Protein AF-A0A354B4C3-F1 (afdb_monomer)

pLDDT: mean 73.38, std 22.83, range [37.12, 96.69]

Structure (mmCIF, N/CA/C/O backbone):
data_AF-A0A354B4C3-F1
#
_entry.id   AF-A0A354B4C3-F1
#
loop_
_atom_site.group_PDB
_atom_site.id
_atom_site.type_symbol
_atom_site.label_atom_id
_atom_site.label_alt_id
_atom_site.label_comp_id
_atom_site.label_asym_id
_atom_site.label_entity_id
_atom_site.label_seq_id
_atom_site.pdbx_PDB_ins_code
_atom_site.Cartn_x
_atom_site.Cartn_y
_atom_site.Cartn_z
_atom_site.occupancy
_atom_site.B_iso_or_equiv
_atom_site.auth_seq_id
_atom_site.auth_comp_id
_atom_site.auth_asym_id
_atom_site.auth_atom_id
_atom_site.pdbx_PDB_model_num
ATOM 1 N N . MET A 1 1 ? 33.024 1.025 57.684 1.00 40.12 1 MET A N 1
ATOM 2 C CA . MET A 1 1 ? 32.360 1.146 58.999 1.00 40.12 1 MET A CA 1
ATOM 3 C C . MET A 1 1 ? 31.496 2.409 58.952 1.00 40.12 1 MET A C 1
ATOM 5 O O . MET A 1 1 ? 32.051 3.496 58.969 1.00 40.12 1 MET A O 1
ATOM 9 N N . LEU A 1 2 ? 30.181 2.273 58.729 1.00 55.94 2 LEU A N 1
ATOM 10 C CA . LEU A 1 2 ? 29.190 3.364 58.851 1.00 55.94 2 LEU A CA 1
ATOM 11 C C . LEU A 1 2 ? 28.742 3.483 60.318 1.00 55.94 2 LEU A C 1
ATOM 13 O O . LEU A 1 2 ? 28.830 2.492 61.046 1.00 55.94 2 LEU A O 1
ATOM 17 N N . PRO A 1 3 ? 28.248 4.655 60.747 1.00 50.44 3 PRO A N 1
ATOM 18 C CA . PRO A 1 3 ? 26.803 4.820 61.025 1.00 50.44 3 PRO A CA 1
ATOM 19 C C . PRO A 1 3 ? 26.321 6.261 60.703 1.00 50.44 3 PRO A C 1
ATOM 21 O O . PRO A 1 3 ? 27.141 7.128 60.444 1.00 50.44 3 PRO A O 1
ATOM 24 N N . ALA A 1 4 ? 25.063 6.705 60.751 1.00 46.47 4 ALA A N 1
ATOM 25 C CA . ALA A 1 4 ? 23.701 6.181 60.636 1.00 46.47 4 ALA A CA 1
ATOM 26 C C . ALA A 1 4 ? 22.764 7.423 60.710 1.00 46.47 4 ALA A C 1
ATOM 28 O O . ALA A 1 4 ? 22.961 8.278 61.564 1.00 46.47 4 ALA A O 1
ATOM 29 N N . SER A 1 5 ? 21.738 7.491 59.852 1.00 48.84 5 SER A N 1
ATOM 30 C CA . SER A 1 5 ? 20.415 8.144 60.032 1.00 48.84 5 SER A CA 1
ATOM 31 C C . SER A 1 5 ? 20.244 9.593 60.562 1.00 48.84 5 SER A C 1
ATOM 33 O O . SER A 1 5 ? 20.576 9.883 61.708 1.00 48.84 5 SER A O 1
ATOM 35 N N . ARG A 1 6 ? 19.489 10.420 59.807 1.00 51.44 6 ARG A N 1
ATOM 36 C CA . ARG A 1 6 ? 18.274 11.205 60.202 1.00 51.44 6 ARG A CA 1
ATOM 37 C C . ARG A 1 6 ? 17.999 12.285 59.133 1.00 51.44 6 ARG A C 1
ATOM 39 O O . ARG A 1 6 ? 18.814 13.168 58.946 1.00 51.44 6 ARG A O 1
ATOM 46 N N . ASN A 1 7 ? 17.013 12.124 58.250 1.00 44.38 7 ASN A N 1
ATOM 47 C CA . ASN A 1 7 ? 15.572 12.403 58.398 1.00 44.38 7 ASN A CA 1
ATOM 48 C C . ASN A 1 7 ? 15.187 13.904 58.319 1.00 44.38 7 ASN A C 1
ATOM 50 O O . ASN A 1 7 ? 15.722 14.713 59.068 1.00 44.38 7 ASN A O 1
ATOM 54 N N . ARG A 1 8 ? 14.124 14.159 57.532 1.00 43.28 8 ARG A N 1
ATOM 55 C CA . ARG A 1 8 ? 13.111 15.241 57.586 1.00 43.28 8 ARG A CA 1
ATOM 56 C C . ARG A 1 8 ? 13.197 16.471 56.649 1.00 43.28 8 ARG A C 1
ATOM 58 O O . ARG A 1 8 ? 13.900 17.429 56.922 1.00 43.28 8 ARG A O 1
ATOM 65 N N . LEU A 1 9 ? 12.299 16.413 55.651 1.00 43.22 9 LEU A N 1
ATOM 66 C CA . LEU A 1 9 ? 11.278 17.393 55.209 1.00 43.22 9 LEU A CA 1
ATOM 67 C C . LEU A 1 9 ? 11.662 18.829 54.811 1.00 43.22 9 LEU A C 1
ATOM 69 O O . LEU A 1 9 ? 12.231 19.559 55.607 1.00 43.22 9 LEU A O 1
ATOM 73 N N . LEU A 1 10 ? 11.129 19.238 53.646 1.00 50.31 10 LEU A N 1
ATOM 74 C CA . LEU A 1 10 ? 10.339 20.453 53.318 1.00 50.31 10 LEU A CA 1
ATOM 75 C C . LEU A 1 10 ? 10.459 20.630 51.783 1.00 50.31 10 LEU A C 1
ATOM 77 O O . LEU A 1 10 ? 11.564 20.738 51.278 1.00 50.31 10 LEU A O 1
ATOM 81 N N . GLY A 1 11 ? 9.447 20.601 50.917 1.00 38.78 11 GLY A N 1
ATOM 82 C CA . GLY A 1 11 ? 8.012 20.785 51.060 1.00 38.78 11 GLY A CA 1
ATOM 83 C C . GLY A 1 11 ? 7.552 21.726 49.943 1.00 38.78 11 GLY A C 1
ATOM 84 O O . GLY A 1 11 ? 7.604 22.924 50.151 1.00 38.78 11 GLY A O 1
ATOM 85 N N . LEU A 1 12 ? 7.110 21.205 48.789 1.00 50.88 12 LEU A N 1
ATOM 86 C CA . LEU A 1 12 ? 6.171 21.885 47.882 1.00 50.88 12 LEU A CA 1
ATOM 87 C C . LEU A 1 12 ? 5.398 20.842 47.044 1.00 50.88 12 LEU A C 1
ATOM 89 O O . LEU A 1 12 ? 6.020 20.055 46.327 1.00 50.88 12 LEU A O 1
ATOM 93 N N . PRO A 1 13 ? 4.055 20.821 47.107 1.00 40.06 13 PRO A N 1
ATOM 94 C CA . PRO A 1 13 ? 3.224 19.959 46.276 1.00 40.06 13 PRO A CA 1
ATOM 95 C C . PRO A 1 13 ? 3.067 20.570 44.876 1.00 40.06 13 PRO A C 1
ATOM 97 O O . PRO A 1 13 ? 2.542 21.673 44.731 1.00 40.06 13 PRO A O 1
ATOM 100 N N . ARG A 1 14 ? 3.471 19.854 43.819 1.00 51.59 14 ARG A N 1
ATOM 101 C CA . ARG A 1 14 ? 2.988 20.167 42.466 1.00 51.59 14 ARG A CA 1
ATOM 102 C C . ARG A 1 14 ? 1.592 19.582 42.317 1.00 51.59 14 ARG A C 1
ATOM 104 O O . ARG A 1 14 ? 1.406 18.379 42.174 1.00 51.59 14 ARG A O 1
ATOM 111 N N . ALA A 1 15 ? 0.624 20.478 42.446 1.00 50.00 15 ALA A N 1
ATOM 112 C CA . ALA A 1 15 ? -0.777 20.272 42.149 1.00 50.00 15 ALA A CA 1
ATOM 113 C C . ALA A 1 15 ? -0.975 19.529 40.817 1.00 50.00 15 ALA A C 1
ATOM 115 O O . ALA A 1 15 ? -0.480 19.982 39.792 1.00 50.00 15 ALA A O 1
ATOM 116 N N . SER A 1 16 ? -1.704 18.410 40.853 1.00 51.50 16 SER A N 1
ATOM 117 C CA . SER A 1 16 ? -2.785 18.068 39.909 1.00 51.50 16 SER A CA 1
ATOM 118 C C . SER A 1 16 ? -3.260 16.626 40.154 1.00 51.50 16 SER A C 1
ATOM 120 O O . SER A 1 16 ? -3.072 15.732 39.336 1.00 51.50 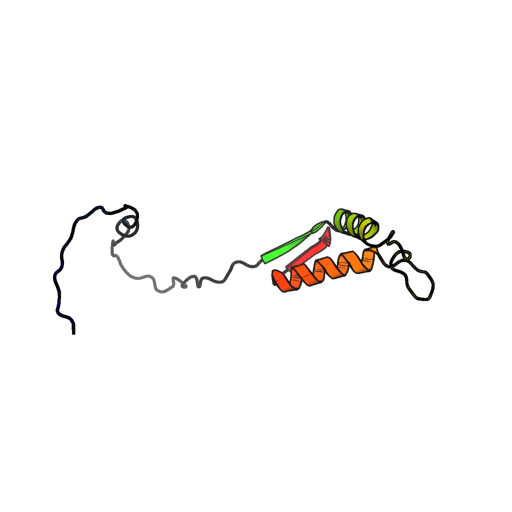16 SER A O 1
ATOM 122 N N . ALA A 1 17 ? -3.834 16.369 41.331 1.00 47.66 17 ALA A N 1
ATOM 123 C CA . ALA A 1 17 ? -4.509 15.099 41.630 1.00 47.66 17 ALA A CA 1
ATOM 124 C C . ALA A 1 17 ? -5.792 15.319 42.453 1.00 47.66 17 ALA A C 1
ATOM 126 O O . ALA A 1 17 ? -6.187 14.481 43.254 1.00 47.66 17 ALA A O 1
ATOM 127 N N . ARG A 1 18 ? -6.440 16.480 42.284 1.00 49.56 18 ARG A N 1
ATOM 128 C CA . ARG A 1 18 ? -7.719 16.829 42.930 1.00 49.56 18 ARG A CA 1
ATOM 129 C C . ARG A 1 18 ? -8.811 17.130 41.901 1.00 49.56 18 ARG A C 1
ATOM 131 O O . ARG A 1 18 ? -9.492 18.141 41.983 1.00 49.56 18 ARG A O 1
ATOM 138 N N . LEU A 1 19 ? -8.967 16.229 40.934 1.00 43.00 19 LEU A N 1
ATOM 139 C CA . LEU A 1 19 ? -10.145 16.175 40.057 1.00 43.00 19 LEU A CA 1
ATOM 140 C C . LEU A 1 19 ? -10.816 14.788 40.096 1.00 43.00 19 LEU A C 1
ATOM 142 O O . LEU A 1 19 ? -11.531 14.412 39.179 1.00 43.00 19 LEU A O 1
ATOM 146 N N . LEU A 1 20 ? -10.558 14.006 41.149 1.00 44.84 20 LEU A N 1
ATOM 147 C CA . LEU A 1 20 ? -11.190 12.699 41.376 1.00 44.84 20 LEU A CA 1
ATOM 148 C C . LEU A 1 20 ? -12.182 12.710 42.549 1.00 44.84 20 LEU A C 1
ATOM 150 O O . LEU A 1 20 ? -12.847 11.712 42.783 1.00 44.84 20 LEU A O 1
ATOM 154 N N . ASP A 1 21 ? -12.323 13.839 43.249 1.00 44.38 21 ASP A N 1
ATOM 155 C CA . ASP A 1 21 ? -13.139 13.940 44.470 1.00 44.38 21 ASP A CA 1
ATOM 156 C C . ASP A 1 21 ? -14.492 14.6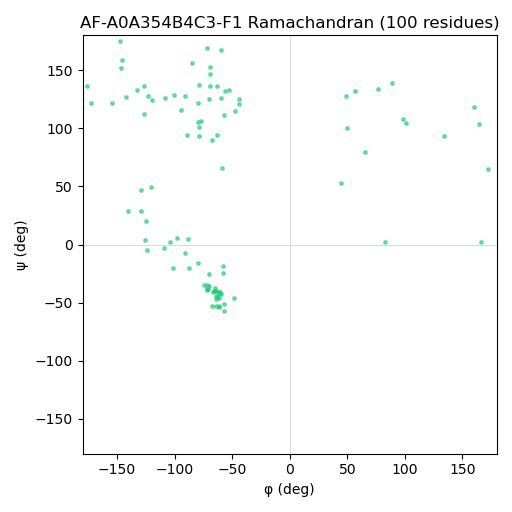41 44.245 1.00 44.38 21 ASP A C 1
ATOM 158 O O . ASP A 1 21 ? -15.253 14.853 45.181 1.00 44.38 21 ASP A O 1
ATOM 1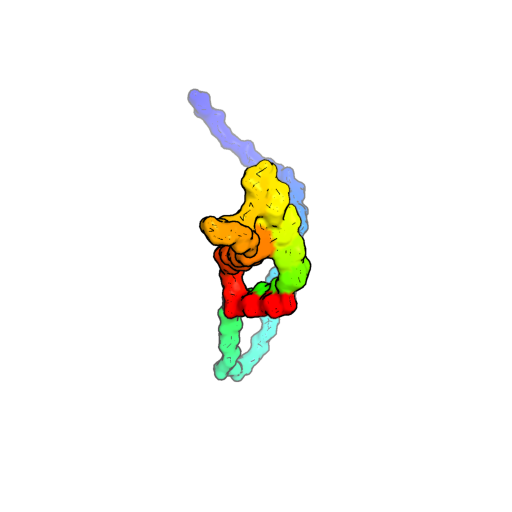62 N N . GLN A 1 22 ? -14.811 15.036 43.004 1.00 50.59 22 GLN A N 1
ATOM 163 C CA . GLN A 1 22 ? -16.002 15.854 42.733 1.00 50.59 22 GLN A CA 1
ATOM 164 C C . GLN A 1 22 ? -17.272 15.048 42.417 1.00 50.59 22 GLN A C 1
ATOM 166 O O . GLN A 1 22 ? -18.352 15.625 42.364 1.00 50.59 22 GLN A O 1
ATOM 171 N N . PHE A 1 23 ? -17.185 13.725 42.258 1.00 46.59 23 PHE A N 1
ATOM 172 C CA . PHE A 1 23 ? -18.354 12.909 41.894 1.00 46.59 23 PHE A CA 1
ATOM 173 C C . PHE A 1 23 ? -18.574 11.702 42.812 1.00 46.59 23 PHE A C 1
ATOM 175 O O . PHE A 1 23 ? -19.156 10.694 42.417 1.00 46.59 23 PHE A O 1
ATOM 182 N N . GLY A 1 24 ? -18.148 11.822 44.071 1.00 41.41 24 GLY A N 1
ATOM 183 C CA . GLY A 1 24 ? -18.551 10.919 45.141 1.00 41.41 24 GLY A CA 1
ATOM 184 C C . GLY A 1 24 ? -19.949 11.251 45.673 1.00 41.41 24 GLY A C 1
ATOM 185 O O . GLY A 1 24 ? -20.075 12.030 46.609 1.00 41.41 24 GLY A O 1
ATOM 186 N N . GLY A 1 25 ? -20.973 10.596 45.119 1.00 40.44 25 GLY A N 1
ATOM 187 C CA . GLY A 1 25 ? -22.135 10.129 45.887 1.00 40.44 25 GLY A CA 1
ATOM 188 C C . GLY A 1 25 ? -23.413 10.978 45.889 1.00 40.44 25 GLY A C 1
ATOM 189 O O . GLY A 1 25 ? -23.536 11.941 46.638 1.00 40.44 25 GLY A O 1
ATOM 190 N N . ALA A 1 26 ? -24.440 10.479 45.191 1.00 37.88 26 ALA A N 1
ATOM 191 C CA . ALA A 1 26 ? -25.822 10.515 45.669 1.00 37.88 26 ALA A CA 1
ATOM 192 C C . ALA A 1 26 ? -26.544 9.209 45.278 1.00 37.88 26 ALA A C 1
ATOM 194 O O . ALA A 1 26 ? -26.521 8.756 44.139 1.00 37.88 26 ALA A O 1
ATOM 195 N N . MET A 1 27 ? -27.119 8.596 46.301 1.00 44.12 27 MET A N 1
ATOM 196 C CA . MET A 1 27 ? -27.848 7.334 46.391 1.00 44.12 27 MET A CA 1
ATOM 197 C C . MET A 1 27 ? -29.289 7.509 45.875 1.00 44.12 27 MET A C 1
ATOM 199 O O . MET A 1 27 ? -29.887 8.488 46.286 1.00 44.12 27 MET A O 1
ATOM 203 N N . THR A 1 28 ? -29.851 6.580 45.077 1.00 41.00 28 THR A N 1
ATOM 204 C CA . THR A 1 28 ? -31.223 6.016 45.236 1.00 41.00 28 THR A CA 1
ATOM 205 C C . THR A 1 28 ? -31.495 4.847 44.267 1.00 41.00 28 THR A C 1
ATOM 207 O O . THR A 1 28 ? -31.449 5.008 43.054 1.00 41.00 28 THR A O 1
ATOM 210 N N . THR A 1 29 ? -31.822 3.693 44.858 1.00 44.16 29 THR A N 1
ATOM 211 C CA . THR A 1 29 ? -32.808 2.675 44.429 1.00 44.16 29 THR A CA 1
ATOM 212 C C . THR A 1 29 ? -32.797 2.138 42.988 1.00 44.16 29 THR A C 1
ATOM 214 O O . THR A 1 29 ? -33.438 2.690 42.106 1.00 44.16 29 THR A O 1
ATOM 217 N N . GLY A 1 30 ? -32.213 0.942 42.840 1.00 46.84 30 GLY A N 1
ATOM 218 C CA . GLY A 1 30 ? -32.823 -0.186 42.125 1.00 46.84 30 GLY A CA 1
ATOM 219 C C . GLY A 1 30 ? -33.066 -0.048 40.623 1.00 46.84 30 GLY A C 1
ATOM 220 O O . GLY A 1 30 ? -34.213 0.065 40.219 1.00 46.84 30 GLY A O 1
ATOM 221 N N . ASP A 1 31 ? -32.017 -0.234 39.821 1.00 46.47 31 ASP A N 1
ATOM 222 C CA . ASP A 1 31 ? -32.153 -0.663 38.424 1.00 46.47 31 ASP A CA 1
ATOM 223 C C . ASP A 1 31 ? -31.279 -1.908 38.180 1.00 46.47 31 ASP A C 1
ATOM 225 O O . ASP A 1 31 ? -30.047 -1.819 38.233 1.00 46.47 31 ASP A O 1
ATOM 229 N N . PRO A 1 32 ? -31.865 -3.096 37.934 1.00 54.47 32 PRO A N 1
ATOM 230 C CA . PRO A 1 32 ? -31.125 -4.265 37.495 1.00 54.47 32 PRO A CA 1
ATOM 231 C C . PRO A 1 32 ? -31.079 -4.248 35.964 1.00 54.47 32 PRO A C 1
ATOM 233 O O . PRO A 1 32 ? -31.997 -4.720 35.300 1.00 54.47 32 PRO A O 1
ATOM 236 N N . GLY A 1 33 ? -30.018 -3.691 35.380 1.00 43.75 33 GLY A N 1
ATOM 237 C CA . GLY A 1 33 ? -29.867 -3.768 33.922 1.00 43.75 33 GLY A CA 1
ATOM 238 C C . GLY A 1 33 ? -28.832 -2.868 33.262 1.00 43.75 33 GLY A C 1
ATOM 239 O O . GLY A 1 33 ? -28.710 -2.908 32.041 1.00 43.75 33 GLY A O 1
ATOM 240 N N . GLY A 1 34 ? -28.068 -2.082 34.025 1.00 37.12 34 GLY A N 1
ATOM 241 C CA . GLY A 1 34 ? -26.905 -1.365 33.506 1.00 37.12 34 GLY A CA 1
ATOM 242 C C . GLY A 1 34 ? -25.804 -2.348 33.119 1.00 37.12 34 GLY A C 1
ATOM 243 O O . GLY A 1 34 ? -24.973 -2.711 33.949 1.00 37.12 34 GLY A O 1
ATOM 244 N N . ALA A 1 35 ? -25.815 -2.806 31.866 1.00 45.59 35 ALA A N 1
ATOM 245 C CA . ALA A 1 35 ? -24.710 -3.550 31.285 1.00 45.59 35 ALA A CA 1
ATOM 246 C C . ALA A 1 35 ? -23.449 -2.687 31.387 1.00 45.59 35 ALA A C 1
ATOM 248 O O . ALA A 1 35 ? -23.341 -1.635 30.758 1.00 45.59 35 ALA A O 1
ATOM 249 N N . ALA A 1 36 ? -22.517 -3.131 32.227 1.00 42.50 36 ALA A N 1
ATOM 250 C CA . ALA A 1 36 ? -21.175 -2.595 32.306 1.00 42.50 36 ALA A CA 1
ATOM 251 C C . ALA A 1 36 ? -20.609 -2.479 30.884 1.00 42.50 36 ALA A C 1
ATOM 253 O O . ALA A 1 36 ? -20.434 -3.488 30.198 1.00 42.50 36 ALA A O 1
ATOM 254 N N . LEU A 1 37 ? -20.350 -1.251 30.430 1.00 51.03 37 LEU A N 1
ATOM 255 C CA . LEU A 1 37 ? -19.547 -1.014 29.241 1.00 51.03 37 LEU A CA 1
ATOM 256 C C . LEU A 1 37 ? -18.152 -1.544 29.567 1.00 51.03 37 LEU A C 1
ATOM 258 O O . LEU A 1 37 ? -17.346 -0.858 30.191 1.00 51.03 37 LEU A O 1
ATOM 262 N N . SER A 1 38 ? -17.876 -2.794 29.195 1.00 44.19 38 SER A N 1
ATOM 263 C CA . SER A 1 38 ? -16.494 -3.224 29.050 1.00 44.19 38 SER A CA 1
ATOM 264 C C . SER A 1 38 ? -15.833 -2.211 28.121 1.00 44.19 38 SER A C 1
ATOM 266 O O . SER A 1 38 ? -16.419 -1.894 27.084 1.00 44.19 38 SER A O 1
ATOM 268 N N . GLU A 1 39 ? -14.649 -1.722 28.476 1.00 48.62 39 GLU A N 1
ATOM 269 C CA . GLU A 1 39 ? -13.718 -1.002 27.599 1.00 48.62 39 GLU A CA 1
ATOM 270 C C . GLU A 1 39 ? -13.342 -1.900 26.398 1.00 48.62 39 GLU A C 1
ATOM 272 O O . GLU A 1 39 ? -12.229 -2.401 26.264 1.00 48.62 39 GLU A O 1
ATOM 277 N N . ALA A 1 40 ? -14.313 -2.204 25.541 1.00 60.50 40 ALA A N 1
ATOM 278 C CA . ALA A 1 40 ? -14.121 -2.891 24.287 1.00 60.50 40 ALA A CA 1
ATOM 279 C C . ALA A 1 40 ? -13.562 -1.834 23.343 1.00 60.50 40 ALA A C 1
ATOM 281 O O . ALA A 1 40 ? -14.272 -0.904 22.953 1.00 60.50 40 ALA A O 1
ATOM 282 N N . ALA A 1 41 ? -12.266 -1.941 23.047 1.00 75.75 41 ALA A N 1
ATOM 283 C CA . ALA A 1 41 ? -11.570 -1.048 22.134 1.00 75.75 41 ALA A CA 1
ATOM 284 C C . ALA A 1 41 ? -12.427 -0.812 20.881 1.00 75.75 41 ALA A C 1
ATOM 286 O O . ALA A 1 41 ? -12.831 -1.757 20.198 1.00 75.75 41 ALA A O 1
ATOM 287 N N . LYS A 1 42 ? -12.756 0.458 20.621 1.00 87.12 42 LYS A N 1
ATOM 288 C CA . LYS A 1 42 ? -13.603 0.851 19.492 1.00 87.12 42 LYS A CA 1
ATOM 289 C C . LYS A 1 42 ? -12.967 0.315 18.192 1.00 87.12 42 LYS A C 1
ATOM 291 O O . LYS A 1 42 ? -11.758 0.486 18.023 1.00 87.12 42 LYS A O 1
ATOM 296 N N . PRO A 1 43 ? -13.731 -0.336 17.293 1.00 92.12 43 PRO A N 1
ATOM 297 C CA . PRO A 1 43 ? -13.159 -0.984 16.117 1.00 92.12 43 PRO A CA 1
ATOM 298 C C . PRO A 1 43 ? -12.492 0.038 15.188 1.00 92.12 43 PRO A C 1
ATOM 300 O O . PRO A 1 43 ? -13.035 1.113 14.924 1.00 92.12 43 PRO A O 1
ATOM 303 N N . LEU A 1 44 ? -11.312 -0.315 14.690 1.00 94.38 44 LEU A N 1
ATOM 304 C CA . LEU A 1 44 ? -10.486 0.463 13.783 1.00 94.38 44 LEU A CA 1
ATOM 305 C C . LEU A 1 44 ? -10.813 0.123 12.324 1.00 94.38 44 LEU A C 1
ATOM 307 O O . LEU A 1 44 ? -10.755 -1.035 11.901 1.00 94.38 44 LEU A O 1
ATOM 311 N N . LEU A 1 45 ? -11.090 1.164 11.542 1.00 95.06 45 LEU A N 1
ATOM 312 C CA . LEU A 1 45 ? -11.265 1.101 10.094 1.00 95.06 45 LEU A CA 1
ATOM 313 C C . LEU A 1 45 ? -10.059 1.747 9.406 1.00 95.06 45 LEU A C 1
ATOM 315 O O . LEU A 1 45 ? -9.744 2.906 9.673 1.00 95.06 45 LEU A O 1
ATOM 319 N N . LEU A 1 46 ? -9.411 1.018 8.498 1.00 95.44 46 LEU A N 1
ATOM 320 C CA . LEU A 1 46 ? -8.333 1.542 7.662 1.00 95.44 46 LEU A CA 1
ATOM 321 C C . LEU A 1 46 ? -8.893 2.017 6.314 1.00 95.44 46 LEU A C 1
ATOM 323 O O . LEU A 1 46 ? -9.380 1.208 5.525 1.00 95.44 46 LEU A O 1
ATOM 327 N N . LEU A 1 47 ? -8.793 3.319 6.044 1.00 96.00 47 LEU A N 1
ATOM 328 C CA . LEU A 1 47 ? -9.144 3.922 4.756 1.00 96.00 47 LEU A CA 1
ATOM 329 C C . LEU A 1 47 ? -7.882 4.177 3.932 1.00 96.00 47 LEU A C 1
ATOM 331 O O . LEU A 1 47 ? -6.936 4.801 4.414 1.00 96.00 47 LEU A O 1
ATOM 335 N N . VAL A 1 48 ? -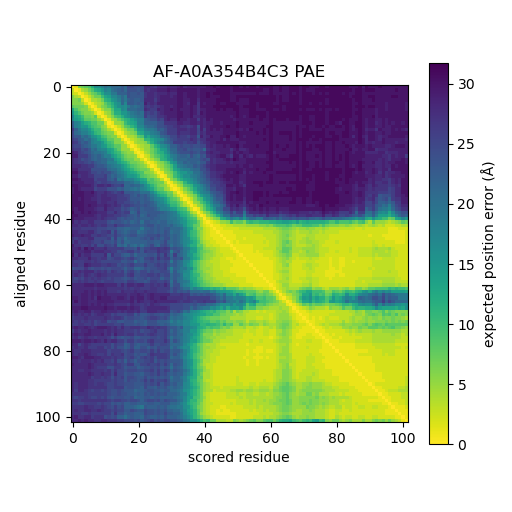7.879 3.711 2.688 1.00 95.50 48 VAL A N 1
ATOM 336 C CA . VAL A 1 48 ? -6.744 3.826 1.770 1.00 95.50 48 VAL A CA 1
ATOM 337 C C . VAL A 1 48 ? -7.188 4.537 0.498 1.00 95.50 48 VAL A C 1
ATOM 339 O O . VAL A 1 48 ? -8.137 4.109 -0.150 1.00 95.50 48 VAL A O 1
ATOM 342 N N . ASP A 1 49 ? -6.469 5.590 0.113 1.00 96.06 49 ASP A N 1
ATOM 343 C CA . ASP A 1 49 ? -6.572 6.185 -1.224 1.00 96.06 49 ASP A CA 1
ATOM 344 C C . ASP A 1 49 ? -5.755 5.336 -2.206 1.00 96.06 49 ASP A C 1
ATOM 346 O O . ASP A 1 49 ? -4.515 5.344 -2.184 1.00 96.06 49 ASP A O 1
ATOM 350 N N . GLY A 1 50 ? -6.450 4.564 -3.040 1.00 95.25 50 GLY A N 1
ATOM 351 C CA . GLY A 1 50 ? -5.823 3.642 -3.969 1.00 95.25 50 GLY A CA 1
ATOM 352 C C . GLY A 1 50 ? -5.103 4.352 -5.109 1.00 95.25 50 GLY A C 1
ATOM 353 O O . GLY A 1 50 ? -4.020 3.916 -5.511 1.00 95.25 50 GLY A O 1
ATOM 354 N N . HIS A 1 51 ? -5.646 5.474 -5.585 1.00 94.88 51 HIS A N 1
ATOM 355 C CA . HIS A 1 51 ? -5.069 6.248 -6.681 1.00 94.88 51 HIS A CA 1
ATOM 356 C C . HIS A 1 51 ? -3.704 6.819 -6.292 1.00 94.88 51 HIS A C 1
ATOM 358 O O . HIS A 1 51 ? -2.692 6.569 -6.960 1.00 94.88 51 HIS A O 1
ATOM 364 N N . SER A 1 52 ? -3.653 7.525 -5.162 1.00 95.69 52 SER A N 1
ATOM 365 C CA . SER A 1 52 ? -2.410 8.120 -4.669 1.00 95.69 52 SER A CA 1
ATOM 366 C C . SER A 1 52 ? -1.385 7.051 -4.293 1.00 95.69 52 SER A C 1
ATOM 368 O O . SER A 1 52 ? -0.194 7.197 -4.588 1.00 95.69 52 SER A O 1
ATOM 370 N N . LEU A 1 53 ? -1.817 5.947 -3.671 1.00 95.06 53 LEU A N 1
ATOM 371 C CA . LEU A 1 53 ? -0.908 4.868 -3.280 1.00 95.06 53 LEU A CA 1
ATOM 372 C C . LEU A 1 53 ? -0.304 4.158 -4.498 1.00 95.06 53 LEU A C 1
ATOM 374 O O . LEU A 1 53 ? 0.897 3.865 -4.501 1.00 95.06 53 LEU A O 1
ATOM 378 N N . ALA A 1 54 ? -1.097 3.915 -5.542 1.00 94.56 54 ALA A N 1
ATOM 379 C CA . ALA A 1 54 ? -0.623 3.314 -6.783 1.00 94.56 54 ALA A CA 1
ATOM 380 C C . ALA A 1 54 ? 0.406 4.213 -7.484 1.00 94.56 54 ALA A C 1
ATOM 382 O O . ALA A 1 54 ? 1.480 3.739 -7.863 1.00 94.56 54 ALA A O 1
ATOM 383 N N . PHE A 1 55 ? 0.128 5.517 -7.577 1.00 94.69 55 PHE A N 1
ATOM 384 C CA . PHE A 1 55 ? 1.049 6.488 -8.168 1.00 94.69 55 PHE A CA 1
ATOM 385 C C . PHE A 1 55 ? 2.372 6.557 -7.396 1.00 94.69 55 PHE A C 1
ATOM 387 O O . PHE A 1 55 ? 3.449 6.462 -7.986 1.00 94.69 55 PHE A O 1
ATOM 394 N N . ARG A 1 56 ? 2.321 6.625 -6.060 1.00 93.75 56 ARG A N 1
ATOM 395 C CA . ARG A 1 56 ? 3.534 6.597 -5.224 1.00 93.75 56 ARG A CA 1
ATOM 396 C C . ARG A 1 56 ? 4.325 5.303 -5.408 1.00 93.75 56 ARG A C 1
ATOM 398 O O . ARG A 1 56 ? 5.550 5.345 -5.507 1.00 93.75 56 ARG A O 1
ATOM 405 N N . SER A 1 57 ? 3.635 4.168 -5.492 1.00 94.19 57 SER A N 1
ATOM 406 C CA . SER A 1 57 ? 4.260 2.856 -5.697 1.00 94.19 57 SER A CA 1
ATOM 407 C C . SER A 1 57 ? 4.945 2.754 -7.059 1.00 94.19 57 SER A C 1
ATOM 409 O O . SER A 1 57 ? 6.039 2.199 -7.154 1.00 94.19 57 SER A O 1
ATOM 411 N N . PHE A 1 58 ? 4.350 3.343 -8.101 1.00 92.69 58 PHE A N 1
ATOM 412 C CA . PHE A 1 58 ? 4.971 3.435 -9.418 1.00 92.69 58 PHE A CA 1
ATOM 413 C C . PHE A 1 58 ? 6.327 4.140 -9.330 1.00 92.69 58 PHE A C 1
ATOM 415 O O . PHE A 1 58 ? 7.343 3.539 -9.656 1.00 92.69 58 PHE A O 1
ATOM 422 N N . TYR A 1 59 ? 6.394 5.371 -8.825 1.00 91.44 59 TYR A N 1
ATOM 423 C CA . TYR A 1 59 ? 7.663 6.114 -8.822 1.00 91.44 59 TYR A CA 1
ATOM 424 C C . TYR A 1 59 ? 8.706 5.568 -7.844 1.00 91.44 59 TYR A C 1
ATOM 426 O O . TYR A 1 59 ? 9.898 5.733 -8.091 1.00 91.44 59 TYR A O 1
ATOM 434 N N . ALA A 1 60 ? 8.285 4.882 -6.782 1.00 91.44 60 ALA A N 1
ATOM 435 C CA . ALA A 1 60 ? 9.206 4.243 -5.848 1.00 91.44 60 ALA A CA 1
ATOM 436 C C . 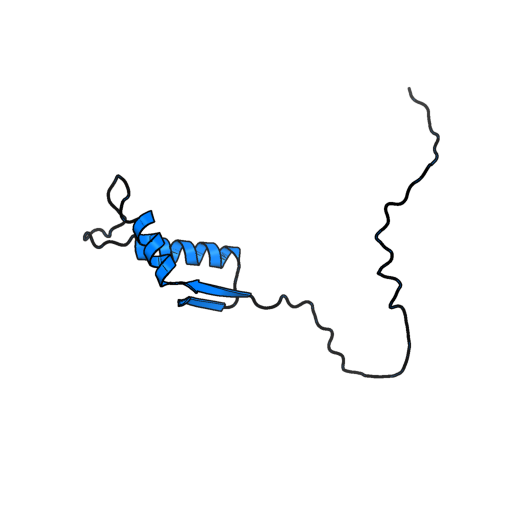ALA A 1 60 ? 9.895 2.999 -6.438 1.00 91.44 60 ALA A C 1
ATOM 438 O O . ALA A 1 60 ? 11.058 2.746 -6.132 1.00 91.44 60 ALA A O 1
ATOM 439 N N . PHE A 1 61 ? 9.196 2.222 -7.276 1.00 88.81 61 PHE A N 1
ATOM 440 C CA . PHE A 1 61 ? 9.672 0.901 -7.714 1.00 88.81 61 PHE A CA 1
ATOM 441 C C . PHE A 1 61 ? 9.777 0.719 -9.238 1.00 88.81 61 PHE A C 1
ATOM 443 O O . PHE A 1 61 ? 10.213 -0.343 -9.688 1.00 88.81 61 PHE A O 1
ATOM 450 N N . ALA A 1 62 ? 9.362 1.689 -10.060 1.00 81.88 62 ALA A N 1
ATOM 451 C CA . ALA A 1 62 ? 9.411 1.593 -11.528 1.00 81.88 62 ALA A CA 1
ATOM 452 C C . ALA A 1 62 ? 10.740 2.063 -12.132 1.00 81.88 62 ALA A C 1
ATOM 454 O O . ALA A 1 62 ? 11.052 1.696 -13.261 1.00 81.88 62 ALA A O 1
ATOM 455 N N . LYS A 1 63 ? 11.531 2.860 -11.402 1.00 71.06 63 LYS A N 1
ATOM 456 C CA . LYS A 1 63 ? 12.789 3.450 -11.894 1.00 71.06 63 LYS A CA 1
ATOM 457 C C . LYS A 1 63 ? 13.972 3.221 -10.945 1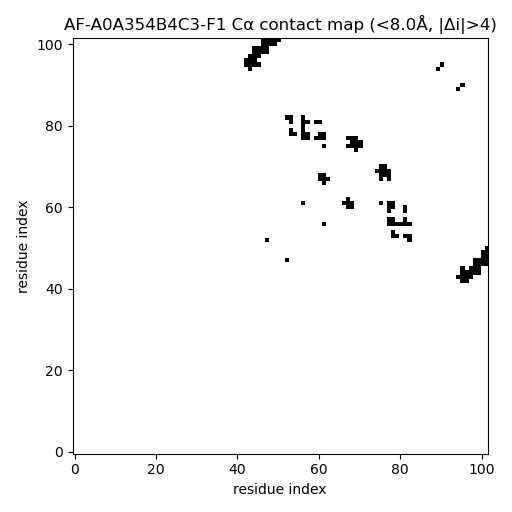.00 71.06 63 LYS A C 1
ATOM 459 O O . LYS A 1 63 ? 14.706 4.151 -10.631 1.00 71.06 63 LYS A O 1
ATOM 464 N N . GLY A 1 64 ? 14.145 1.989 -10.466 1.00 65.00 64 GLY A N 1
ATOM 465 C CA . GLY A 1 64 ? 15.376 1.593 -9.771 1.00 65.00 64 GLY A CA 1
ATOM 466 C C . GLY A 1 64 ? 16.565 1.525 -10.740 1.00 65.00 64 GLY A C 1
ATOM 467 O O . GLY A 1 64 ? 16.362 1.275 -11.926 1.00 65.00 64 GLY A O 1
ATOM 468 N N . GLY A 1 65 ? 17.793 1.731 -10.245 1.00 61.53 65 GLY A N 1
ATOM 469 C CA . GLY A 1 65 ? 19.023 1.745 -11.062 1.00 61.53 65 GLY A CA 1
ATOM 470 C C . GLY A 1 65 ? 19.301 0.459 -11.859 1.00 61.53 65 GLY A C 1
ATOM 471 O O . GLY A 1 65 ? 20.023 0.507 -12.845 1.00 61.53 65 GLY A O 1
ATOM 472 N N . GLU A 1 66 ? 18.673 -0.655 -11.479 1.00 65.19 66 GLU A N 1
ATOM 473 C CA . GLU A 1 66 ? 18.761 -1.973 -12.133 1.00 65.19 66 GLU A CA 1
ATOM 474 C C . GLU A 1 66 ? 17.581 -2.256 -13.094 1.00 65.19 66 GLU A C 1
ATOM 476 O O . GLU A 1 66 ? 17.447 -3.354 -13.627 1.00 65.19 66 GLU A O 1
ATOM 481 N N . GLY A 1 67 ? 16.698 -1.277 -13.320 1.00 70.25 67 GLY A N 1
ATOM 482 C CA . GLY A 1 67 ? 15.395 -1.493 -13.951 1.00 70.25 67 GLY A CA 1
ATOM 483 C C . GLY A 1 67 ? 14.327 -1.828 -12.907 1.00 70.25 67 GLY A C 1
ATOM 484 O O . GLY A 1 67 ? 14.578 -2.514 -11.918 1.00 70.25 67 GLY A O 1
ATOM 485 N N . GLY A 1 68 ? 13.129 -1.261 -13.065 1.00 84.31 68 GLY A N 1
ATOM 486 C CA . GLY A 1 68 ? 12.028 -1.457 -12.122 1.00 84.31 68 GLY A CA 1
ATOM 487 C C . GLY A 1 68 ? 11.603 -2.921 -11.960 1.00 84.31 68 GLY A C 1
ATOM 488 O O . GLY A 1 68 ? 11.951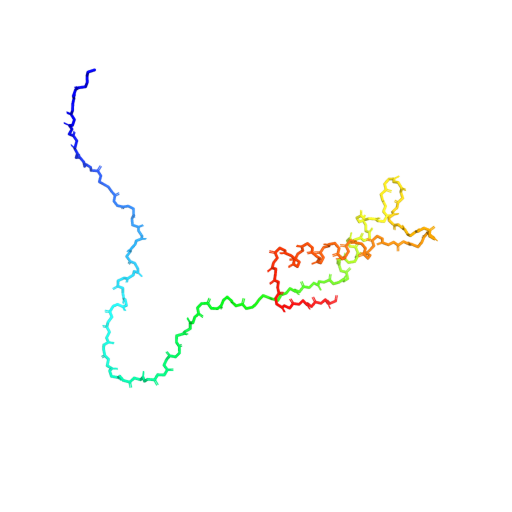 -3.796 -12.752 1.00 84.31 68 GLY A O 1
ATOM 489 N N . LEU A 1 69 ? 10.795 -3.181 -10.931 1.00 88.44 69 LEU A N 1
ATOM 490 C CA . LEU A 1 69 ? 10.259 -4.519 -10.677 1.00 88.44 69 LEU A CA 1
ATOM 491 C C . LEU A 1 69 ? 9.423 -5.010 -11.863 1.00 88.44 69 LEU A C 1
ATOM 493 O O . LEU A 1 69 ? 8.468 -4.353 -12.287 1.00 88.44 69 LEU A O 1
ATOM 497 N N . SER A 1 70 ? 9.771 -6.187 -12.373 1.00 90.44 70 SER A N 1
ATOM 498 C CA . SER A 1 70 ? 9.073 -6.838 -13.475 1.00 90.44 70 SER A CA 1
ATOM 499 C C . SER A 1 70 ? 9.077 -8.359 -13.319 1.00 90.44 70 SER A C 1
ATOM 501 O O . SER A 1 70 ? 9.867 -8.943 -12.577 1.00 90.44 70 SER A O 1
ATOM 503 N N . THR A 1 71 ? 8.130 -9.014 -13.984 1.00 90.44 71 THR A N 1
ATOM 504 C CA . THR A 1 71 ? 8.085 -10.477 -14.091 1.00 90.44 71 THR A CA 1
ATOM 505 C C . THR A 1 71 ? 9.191 -10.993 -15.015 1.00 90.44 71 THR A C 1
ATOM 507 O O . THR A 1 71 ? 9.769 -10.240 -15.792 1.00 90.44 71 THR A O 1
ATOM 510 N N . LYS A 1 72 ? 9.420 -12.314 -15.030 1.00 90.25 72 LYS A N 1
ATOM 511 C CA . LYS A 1 72 ? 10.342 -12.960 -15.987 1.00 90.25 72 LYS A CA 1
ATOM 512 C C . LYS A 1 72 ? 9.982 -12.706 -17.459 1.00 90.25 72 LYS A C 1
ATOM 514 O O . LYS A 1 72 ? 10.850 -12.785 -18.315 1.00 90.25 72 LYS A O 1
ATOM 519 N N . ALA A 1 73 ? 8.714 -12.408 -17.744 1.00 91.19 73 ALA A N 1
ATOM 520 C CA . ALA A 1 73 ? 8.227 -12.057 -19.075 1.00 91.19 73 ALA A CA 1
ATOM 521 C C . ALA A 1 73 ? 8.333 -10.546 -19.382 1.00 91.19 73 ALA A C 1
ATOM 523 O O . ALA A 1 73 ? 7.838 -10.097 -20.409 1.00 91.19 73 ALA A O 1
ATOM 524 N N . GLY A 1 74 ? 8.924 -9.746 -18.485 1.00 88.56 74 GLY A N 1
ATOM 525 C CA . GLY A 1 74 ? 9.096 -8.299 -18.648 1.00 88.56 74 GLY A CA 1
ATOM 526 C C . GLY A 1 74 ? 7.880 -7.448 -18.263 1.00 88.56 74 GLY A C 1
ATOM 527 O O . GLY A 1 74 ? 7.931 -6.228 -18.382 1.00 88.56 74 GLY A O 1
ATOM 528 N N . ILE A 1 75 ? 6.788 -8.048 -17.773 1.00 90.69 75 ILE A N 1
ATOM 529 C CA . ILE A 1 75 ? 5.592 -7.294 -17.347 1.00 90.69 75 ILE A CA 1
ATOM 530 C C . ILE A 1 75 ? 5.908 -6.518 -16.055 1.00 90.69 75 ILE A C 1
ATOM 532 O O . ILE A 1 75 ? 6.320 -7.163 -15.087 1.00 90.69 75 ILE A O 1
ATOM 536 N N . PRO A 1 76 ? 5.715 -5.186 -15.991 1.00 90.81 76 PRO A N 1
ATOM 537 C CA . PRO A 1 76 ? 6.042 -4.379 -14.816 1.00 90.81 76 PRO A CA 1
ATOM 538 C C . PRO A 1 76 ? 5.110 -4.675 -13.631 1.00 90.81 76 PRO A C 1
ATOM 540 O O . PRO A 1 76 ? 3.893 -4.752 -13.783 1.00 90.81 76 PRO A O 1
ATOM 543 N N . THR A 1 77 ? 5.680 -4.799 -12.433 1.00 93.75 77 THR A N 1
ATOM 544 C CA . THR A 1 77 ? 4.971 -5.155 -11.186 1.00 93.75 77 THR A CA 1
ATOM 545 C C . THR A 1 77 ? 5.191 -4.156 -10.051 1.00 93.75 77 THR A C 1
ATOM 547 O O . THR A 1 77 ? 4.677 -4.346 -8.949 1.00 93.75 77 THR A O 1
ATOM 550 N N . SER A 1 78 ? 5.910 -3.062 -10.312 1.00 93.19 78 SER A N 1
ATOM 551 C CA . SER A 1 78 ? 6.258 -2.008 -9.352 1.00 93.19 78 SER A CA 1
ATOM 552 C C . SER A 1 78 ? 5.075 -1.492 -8.531 1.00 93.19 78 SER A C 1
ATOM 554 O O . SER A 1 78 ? 5.169 -1.374 -7.310 1.00 93.19 78 SER A O 1
ATOM 556 N N . VAL A 1 79 ? 3.946 -1.220 -9.196 1.00 94.50 79 VAL A N 1
ATOM 557 C CA . VAL A 1 79 ? 2.734 -0.701 -8.547 1.00 94.50 79 VAL A CA 1
ATOM 558 C C . VAL A 1 79 ? 2.128 -1.746 -7.623 1.00 94.50 79 VAL A C 1
ATOM 560 O O . VAL A 1 79 ? 1.927 -1.476 -6.443 1.00 94.50 79 VAL A O 1
ATOM 563 N N . THR A 1 80 ? 1.881 -2.950 -8.142 1.00 94.31 80 THR A N 1
ATOM 564 C CA . THR A 1 80 ? 1.276 -4.052 -7.388 1.00 94.31 80 THR A CA 1
ATOM 565 C C . THR A 1 80 ? 2.124 -4.419 -6.174 1.00 94.31 80 THR A C 1
ATOM 567 O O . THR A 1 80 ? 1.588 -4.582 -5.081 1.00 94.31 80 THR A O 1
ATOM 570 N N . TYR A 1 81 ? 3.449 -4.478 -6.332 1.00 94.81 81 TYR A N 1
ATOM 571 C CA . TYR A 1 81 ? 4.366 -4.748 -5.229 1.00 94.81 81 TYR A CA 1
ATOM 572 C C . TYR A 1 81 ? 4.290 -3.674 -4.138 1.00 94.81 81 TYR A C 1
ATOM 574 O O . TYR A 1 81 ? 4.079 -4.003 -2.971 1.00 94.81 81 TYR A O 1
ATOM 582 N N . GLY A 1 82 ? 4.427 -2.394 -4.502 1.00 94.38 82 GLY A N 1
ATOM 583 C CA . GLY A 1 82 ? 4.407 -1.299 -3.530 1.00 94.38 82 GLY A CA 1
ATOM 584 C C . GLY A 1 82 ? 3.063 -1.162 -2.815 1.00 94.38 82 GLY A C 1
ATOM 585 O O . GLY A 1 82 ? 3.031 -0.983 -1.596 1.00 94.38 82 GLY A O 1
ATOM 586 N N . PHE A 1 83 ? 1.965 -1.337 -3.551 1.00 95.75 83 PHE A N 1
ATOM 587 C CA . PHE A 1 83 ? 0.613 -1.282 -3.009 1.00 95.75 83 PHE A CA 1
ATOM 588 C C . PHE A 1 83 ? 0.391 -2.374 -1.960 1.00 95.75 83 PHE A C 1
ATOM 590 O O . PHE A 1 83 ? 0.020 -2.078 -0.824 1.00 95.75 83 PHE A O 1
ATOM 597 N N . LEU A 1 84 ? 0.661 -3.638 -2.311 1.00 96.06 84 LEU A N 1
ATOM 598 C CA . LEU A 1 84 ? 0.462 -4.760 -1.392 1.00 96.06 84 LEU A CA 1
ATOM 599 C C . LEU A 1 84 ? 1.410 -4.680 -0.196 1.00 96.06 84 LEU A C 1
ATOM 601 O O . LEU A 1 84 ? 0.989 -4.953 0.926 1.00 96.06 84 LEU A O 1
ATOM 605 N N . LYS A 1 85 ? 2.669 -4.280 -0.409 1.00 95.25 85 LYS A N 1
ATOM 606 C CA . LYS A 1 85 ? 3.635 -4.093 0.679 1.00 95.25 85 LYS A CA 1
ATOM 607 C C . LYS A 1 85 ? 3.106 -3.097 1.711 1.00 95.25 85 LYS A C 1
ATOM 609 O O . LYS A 1 85 ? 3.041 -3.433 2.891 1.00 95.25 85 LYS A O 1
ATOM 614 N N . ALA A 1 86 ? 2.665 -1.919 1.266 1.00 94.44 86 ALA A N 1
ATOM 615 C CA . ALA A 1 86 ? 2.102 -0.906 2.151 1.00 94.44 86 ALA A CA 1
ATOM 616 C C . ALA A 1 86 ? 0.841 -1.409 2.870 1.00 94.44 86 ALA A C 1
ATOM 618 O O . ALA A 1 86 ? 0.697 -1.193 4.073 1.00 94.44 86 ALA A O 1
ATOM 619 N N . LEU A 1 87 ? -0.050 -2.114 2.169 1.00 95.19 87 LEU A N 1
ATOM 620 C CA . LEU A 1 87 ? -1.280 -2.640 2.761 1.00 95.19 87 LEU A CA 1
ATOM 621 C C . LEU A 1 87 ? -0.990 -3.677 3.860 1.00 95.19 87 LEU A C 1
ATOM 623 O O . LEU A 1 87 ? -1.577 -3.621 4.937 1.00 95.19 87 LEU A O 1
ATOM 627 N N . LEU A 1 88 ? -0.053 -4.595 3.614 1.00 95.50 88 LEU A N 1
ATOM 628 C CA . LEU A 1 88 ? 0.314 -5.655 4.556 1.00 95.50 88 LEU A CA 1
ATOM 629 C C . LEU A 1 88 ? 1.087 -5.123 5.767 1.00 95.50 88 LEU A C 1
ATOM 631 O O . LEU A 1 88 ? 0.856 -5.591 6.881 1.00 95.50 88 LEU A O 1
ATOM 635 N N . GLU A 1 89 ? 1.996 -4.165 5.573 1.00 95.69 89 GLU A N 1
ATOM 636 C CA . GLU A 1 89 ? 2.744 -3.540 6.672 1.00 95.69 89 GLU A CA 1
ATOM 637 C C . GLU A 1 89 ? 1.801 -2.780 7.614 1.00 95.69 89 GLU A C 1
ATOM 639 O O . GLU A 1 89 ? 1.835 -2.996 8.827 1.00 95.69 89 GLU A O 1
ATOM 644 N N . ASN A 1 90 ? 0.892 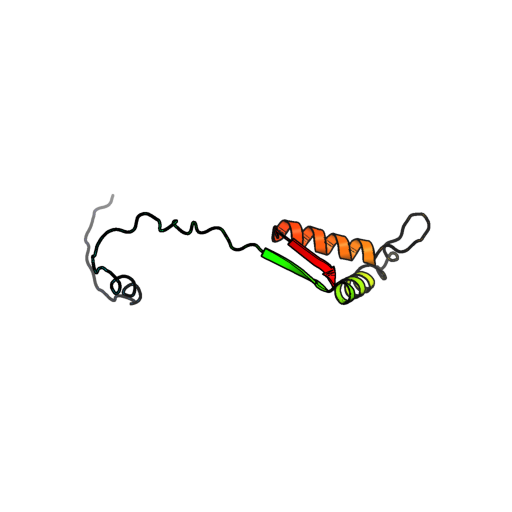-1.968 7.065 1.00 94.56 90 ASN A N 1
ATOM 645 C CA . ASN A 1 90 ? -0.081 -1.227 7.870 1.00 94.56 90 ASN A CA 1
ATOM 646 C C . ASN A 1 90 ? -1.146 -2.145 8.483 1.00 94.56 90 ASN A C 1
ATOM 648 O O . ASN A 1 90 ? -1.512 -1.965 9.641 1.00 94.56 90 ASN A O 1
ATOM 652 N N . GLY A 1 91 ? -1.605 -3.163 7.751 1.00 93.69 91 GLY A N 1
ATOM 653 C CA . GLY A 1 91 ? -2.566 -4.140 8.263 1.00 93.69 91 GLY A CA 1
ATOM 654 C C . GLY A 1 91 ? -2.029 -4.914 9.468 1.00 93.69 91 GLY A C 1
ATOM 655 O O . GLY A 1 91 ? -2.745 -5.093 10.449 1.00 93.69 91 GLY A O 1
ATOM 656 N N . LYS A 1 92 ? -0.752 -5.316 9.442 1.00 93.81 92 LYS A N 1
ATOM 657 C CA . LYS A 1 92 ? -0.104 -5.993 10.578 1.00 93.81 92 LYS A CA 1
ATOM 658 C C . LYS A 1 92 ? 0.160 -5.055 11.756 1.00 93.81 92 LYS A C 1
ATOM 660 O O . LYS A 1 92 ? 0.030 -5.486 12.895 1.00 93.81 92 LYS A O 1
ATOM 665 N N . GLY A 1 93 ? 0.546 -3.805 11.491 1.00 94.31 93 GLY A N 1
ATOM 666 C CA . GLY A 1 93 ? 0.870 -2.835 12.541 1.00 94.31 93 GLY A CA 1
ATOM 667 C C . GLY A 1 93 ? -0.355 -2.278 13.269 1.00 94.31 93 GLY A C 1
ATOM 668 O O . GLY A 1 93 ? -0.288 -2.023 14.467 1.00 94.31 93 GLY A O 1
ATOM 669 N N . LEU A 1 94 ? -1.467 -2.099 12.553 1.00 93.94 94 LEU A N 1
ATOM 670 C CA . LEU A 1 94 ? -2.687 -1.489 13.085 1.00 93.94 94 LEU A CA 1
ATOM 671 C C . LEU A 1 94 ? -3.769 -2.512 13.460 1.00 93.94 94 LEU A C 1
ATOM 673 O O . LEU A 1 94 ? -4.661 -2.175 14.230 1.00 93.94 94 LEU A O 1
ATOM 677 N N . ALA A 1 95 ? -3.708 -3.733 12.912 1.00 92.88 95 ALA A N 1
ATOM 678 C CA . ALA A 1 95 ? -4.713 -4.788 13.080 1.00 92.88 95 ALA A CA 1
ATOM 679 C C . ALA A 1 95 ? -6.172 -4.283 12.942 1.00 92.88 95 ALA A C 1
ATOM 681 O O . ALA A 1 95 ? -6.987 -4.488 13.848 1.00 92.88 95 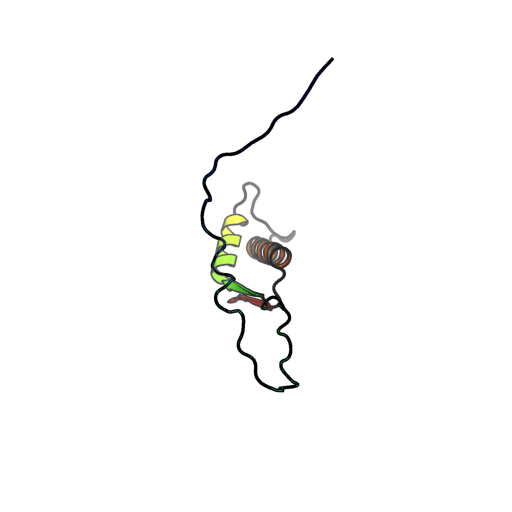ALA A O 1
ATOM 682 N N . PRO A 1 96 ? -6.516 -3.591 11.835 1.00 95.31 96 PRO A N 1
ATOM 683 C CA . PRO A 1 96 ? -7.845 -3.023 11.665 1.00 95.31 96 PRO A CA 1
ATOM 684 C C . PRO A 1 96 ? -8.894 -4.123 11.462 1.00 95.31 96 PRO A C 1
ATOM 686 O O . PRO A 1 96 ? -8.628 -5.149 10.835 1.00 95.31 96 PRO A O 1
ATOM 689 N N . GLN A 1 97 ? -10.114 -3.893 11.946 1.00 95.38 97 GLN A N 1
ATOM 690 C CA . GLN A 1 97 ? -11.245 -4.812 11.762 1.00 95.38 97 GLN A CA 1
ATOM 691 C C . GLN A 1 97 ? -11.882 -4.668 10.373 1.00 95.38 97 GLN A C 1
ATOM 693 O O . GLN A 1 97 ? -12.620 -5.549 9.937 1.00 95.38 97 GLN A O 1
ATOM 698 N N . GLY A 1 98 ? -11.590 -3.573 9.667 1.00 94.31 98 GLY A N 1
ATOM 699 C CA . GLY A 1 98 ? -12.029 -3.348 8.296 1.00 94.31 98 GLY A CA 1
ATOM 700 C C . GLY A 1 98 ? -11.010 -2.551 7.492 1.00 94.31 98 GLY A C 1
ATOM 701 O O . GLY A 1 98 ? -10.270 -1.730 8.038 1.00 94.31 98 GLY A O 1
ATOM 702 N N . VAL A 1 99 ? -10.996 -2.777 6.180 1.00 96.12 99 VAL A N 1
ATOM 703 C CA . VAL A 1 99 ? -10.170 -2.034 5.222 1.00 96.12 99 VAL A CA 1
ATOM 704 C C . VAL A 1 99 ? -11.047 -1.614 4.048 1.00 96.12 99 VAL A C 1
ATOM 706 O O . VAL A 1 99 ? -11.790 -2.435 3.513 1.00 96.12 99 VAL A O 1
ATOM 709 N N . VAL A 1 100 ? -10.948 -0.350 3.640 1.00 96.69 100 VAL A N 1
ATOM 710 C CA . VAL A 1 100 ? -11.613 0.195 2.449 1.00 96.69 100 VAL A CA 1
ATOM 711 C C . VAL A 1 100 ? -10.569 0.863 1.566 1.00 96.69 100 VAL A C 1
ATOM 713 O O . VAL A 1 100 ? -9.700 1.581 2.060 1.00 96.69 100 VAL A O 1
ATOM 716 N N . ILE A 1 101 ? -10.668 0.619 0.261 1.00 95.88 101 ILE A N 1
ATOM 717 C CA . ILE A 1 101 ? -9.794 1.191 -0.764 1.00 95.88 101 ILE A CA 1
ATOM 718 C C . ILE A 1 101 ? -10.673 2.005 -1.715 1.00 95.88 101 ILE A C 1
ATOM 720 O O . ILE A 1 101 ? -11.650 1.465 -2.236 1.00 95.88 101 ILE A O 1
ATOM 724 N N . ALA A 1 102 ? -10.333 3.282 -1.891 1.00 90.75 102 ALA A N 1
ATOM 725 C CA . ALA A 1 102 ? -11.005 4.229 -2.783 1.00 90.75 102 ALA A CA 1
ATOM 726 C C . ALA A 1 102 ? -10.278 4.370 -4.127 1.00 90.75 102 ALA A C 1
ATOM 728 O O . ALA A 1 102 ? -9.024 4.306 -4.128 1.00 90.75 102 ALA A O 1
#

Nearest PDB structures (foldseek):
  7q1g-assembly1_B-2  TM=4.178E-01  e=8.294E+00  Pseudomonas syringae pv. syringae B728a

Foldseek 3Di:
DDDDDDDDDDDDDPDDDPPPPPPPDDDDDDDDDPDPPDPPPDAAEAEAALVVQLVVQCVVFQDDPVGGDDDPVRHHCSSVVSNVVVVVVCCVVVVGPYYDYD

Solvent-accessible surface area (backbone atoms only — not comparable to full-atom values): 6890 Å² total; per-residue (Å²): 140,85,89,78,93,84,89,82,90,87,88,82,84,83,86,84,84,82,84,79,75,85,78,78,81,84,90,83,83,90,76,96,73,81,74,75,80,69,93,65,77,77,83,46,73,44,80,41,62,43,64,62,44,37,54,53,14,30,70,71,29,50,72,41,99,87,57,32,45,51,46,99,86,65,52,77,39,16,31,64,51,42,40,52,51,54,52,51,54,49,43,68,75,65,62,47,81,41,78,48,75,87

Mean predicted aligned error: 16.96 Å

Sequence (102 aa):
MLPASRNRLLGLPRASARLLDQFGGAMTTGDPGGAALSEAAKPLLLLVDGHSLAFRSFYAFAKGGEGGLSTKAGIPTSVTYGFLKALLENGKGLAPQGVVIA

Secondary structure (DSSP, 8-state):
------------------SSSSS--------TT--------PPPEEEE-HHHHHHHHHHHHSS-TT---B-TT--B-HHHHHHHHHHHHHHHHH--SEEEE-

Radius of gyration: 29.72 Å; Cα contacts (8 Å, |Δi|>4): 72; chains: 1; bounding box: 65×35×80 Å